Protein AF-A0A817N329-F1 (afdb_monomer_lite)

Radius of gyration: 15.82 Å; chains: 1; bounding box: 38×29×40 Å

pLDDT: mean 86.34, std 9.56, range [44.97, 95.31]

Sequence (109 aa):
MVSKCILKELKSIEDASRCYSATIVNDDIFHWEASIIGPDDSP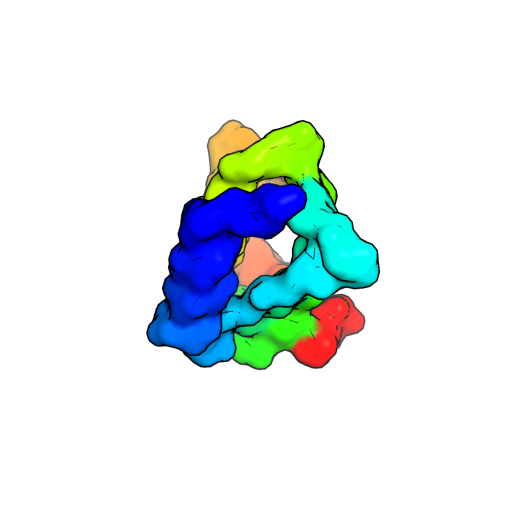YEGRVYRLDIRIPSNFPIKKILLAIISLLTDANSDDPYNARAALYYREDRQKFDEIARSWTKKYSM

Secondary structure (DSSP, 8-state):
---HHHHHHHHHHHHH-SSEEEEEETTEEEEEEEEEEPPTTSTTTT-EEEEEEE-SS---HHHHHHHHHHHHHS---SS-SSHHHHHHHHH-HHHHHHHHHHHHHHH--

Structure (mmCIF, N/CA/C/O backbone):
data_AF-A0A817N329-F1
#
_entry.id   AF-A0A817N329-F1
#
loop_
_atom_site.group_PDB
_atom_site.id
_atom_site.type_symbol
_atom_site.label_atom_id
_atom_site.label_alt_id
_atom_site.label_comp_id
_atom_site.label_asym_id
_atom_site.label_entity_id
_atom_site.label_seq_id
_atom_site.pdbx_PDB_ins_code
_atom_site.Cartn_x
_atom_site.Cartn_y
_atom_site.Cartn_z
_atom_site.occupancy
_atom_site.B_iso_or_equiv
_atom_site.auth_seq_id
_atom_site.auth_comp_id
_atom_site.auth_asym_id
_atom_site.auth_atom_id
_atom_site.pdbx_PDB_model_num
ATOM 1 N N . MET A 1 1 ? 17.869 0.669 -24.493 1.00 44.97 1 MET A N 1
ATOM 2 C CA . MET A 1 1 ? 19.022 0.468 -23.586 1.00 44.97 1 MET A CA 1
ATOM 3 C C . MET A 1 1 ? 18.526 0.767 -22.179 1.00 44.97 1 MET A C 1
ATOM 5 O O . MET A 1 1 ? 18.183 1.913 -21.922 1.00 44.97 1 MET A O 1
ATOM 9 N N . VAL A 1 2 ? 18.356 -0.249 -21.327 1.00 55.66 2 VAL A N 1
ATOM 10 C CA . VAL A 1 2 ? 17.809 -0.068 -19.970 1.00 55.66 2 VAL A CA 1
ATOM 11 C C . VAL A 1 2 ? 18.750 0.843 -19.180 1.00 55.66 2 VAL A C 1
ATOM 13 O O . VAL A 1 2 ? 19.941 0.557 -19.045 1.00 55.66 2 VAL A O 1
ATOM 16 N N . SER A 1 3 ? 18.237 1.982 -18.721 1.00 66.38 3 SER A N 1
ATOM 17 C CA . SER A 1 3 ? 19.013 2.989 -17.996 1.00 66.38 3 SER A CA 1
ATOM 18 C C . SER A 1 3 ? 19.636 2.386 -16.731 1.00 66.38 3 SER A C 1
ATOM 20 O O . SER A 1 3 ? 18.931 1.789 -15.921 1.00 66.38 3 SER A O 1
ATOM 22 N N . LYS A 1 4 ? 20.944 2.598 -16.501 1.00 66.38 4 LYS A N 1
ATOM 23 C CA . LYS A 1 4 ? 21.671 2.149 -15.286 1.00 66.38 4 LYS A CA 1
ATOM 24 C C . LYS A 1 4 ? 20.992 2.559 -13.966 1.00 66.38 4 LYS A C 1
ATOM 26 O O . LYS A 1 4 ? 21.243 1.934 -12.941 1.00 66.38 4 LYS A O 1
ATOM 31 N N . CYS A 1 5 ? 20.159 3.601 -13.977 1.00 68.88 5 CYS A N 1
ATOM 32 C CA . CYS A 1 5 ? 19.363 4.026 -12.825 1.00 68.88 5 CYS A CA 1
ATOM 33 C C . CYS A 1 5 ? 18.269 3.013 -12.450 1.00 68.88 5 CYS A C 1
ATOM 35 O O . CYS A 1 5 ? 18.106 2.730 -11.270 1.00 68.88 5 CYS A O 1
ATOM 37 N N . ILE A 1 6 ? 17.597 2.402 -13.433 1.00 70.19 6 ILE A N 1
ATOM 38 C CA . ILE A 1 6 ? 16.516 1.426 -13.205 1.00 70.19 6 ILE A CA 1
ATOM 39 C C . ILE A 1 6 ? 17.077 0.155 -12.563 1.00 70.19 6 ILE A C 1
ATOM 41 O O . ILE A 1 6 ? 16.518 -0.352 -11.600 1.00 70.19 6 ILE A O 1
ATOM 45 N N . LEU A 1 7 ? 18.242 -0.312 -13.023 1.00 70.19 7 LEU A N 1
ATOM 46 C CA . LEU A 1 7 ? 18.917 -1.476 -12.435 1.00 70.19 7 LEU A CA 1
ATOM 47 C C . LEU A 1 7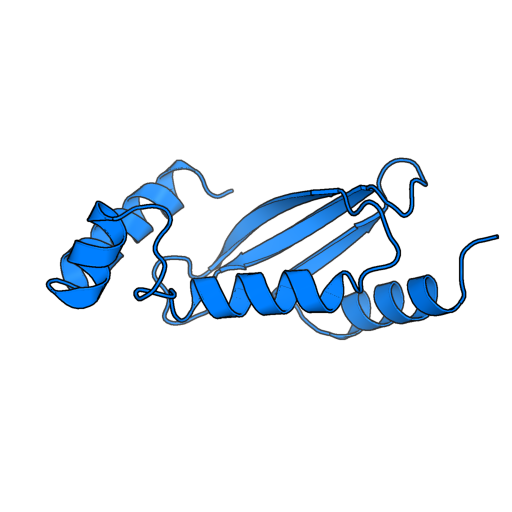 ? 19.332 -1.240 -10.974 1.00 70.19 7 LEU A C 1
ATOM 49 O O . LEU A 1 7 ? 19.281 -2.157 -10.160 1.00 70.19 7 LEU A O 1
ATOM 53 N N . LYS A 1 8 ? 19.729 -0.009 -10.628 1.00 76.19 8 LYS A N 1
ATOM 54 C CA . LYS A 1 8 ? 20.013 0.366 -9.236 1.00 76.19 8 LYS A CA 1
ATOM 55 C C . LYS A 1 8 ? 18.746 0.405 -8.386 1.00 76.19 8 LYS A C 1
ATOM 57 O O . LYS A 1 8 ? 18.809 0.037 -7.219 1.00 76.19 8 LYS A O 1
ATOM 62 N N . GLU A 1 9 ? 17.623 0.847 -8.948 1.00 75.56 9 GLU A N 1
ATOM 63 C CA . GLU A 1 9 ? 16.335 0.828 -8.251 1.00 75.56 9 GLU A CA 1
ATOM 64 C C . GLU A 1 9 ? 15.830 -0.590 -8.021 1.00 75.56 9 GLU A C 1
ATOM 66 O O . GLU A 1 9 ? 15.511 -0.906 -6.882 1.00 75.56 9 GLU A O 1
ATOM 71 N N . LEU A 1 10 ? 15.844 -1.451 -9.043 1.00 74.56 10 LEU A N 1
ATOM 72 C CA . LEU A 1 10 ? 15.471 -2.864 -8.919 1.00 74.56 10 LEU A CA 1
ATOM 73 C C . LEU A 1 10 ? 16.276 -3.549 -7.817 1.00 74.56 10 LEU A C 1
ATOM 75 O O . LEU A 1 10 ? 15.700 -4.076 -6.870 1.00 74.56 10 LEU A O 1
ATOM 79 N N . LYS A 1 11 ? 17.605 -3.416 -7.873 1.00 75.31 11 LYS A N 1
ATOM 80 C CA . LYS A 1 11 ? 18.487 -3.962 -6.842 1.00 75.31 11 LYS A CA 1
ATOM 81 C C . LYS A 1 11 ? 18.198 -3.368 -5.461 1.00 75.31 11 LYS A C 1
ATOM 83 O O . LYS A 1 11 ? 18.156 -4.082 -4.470 1.00 75.31 11 LYS A O 1
ATOM 88 N N . SER A 1 12 ? 17.956 -2.057 -5.382 1.00 74.50 12 SER A N 1
ATOM 89 C CA . SER A 1 12 ? 17.594 -1.431 -4.111 1.00 74.50 12 SER A CA 1
ATOM 90 C C . SER A 1 12 ? 16.251 -1.918 -3.573 1.00 74.50 12 SER A C 1
ATOM 92 O O . SER A 1 12 ? 16.078 -1.822 -2.367 1.00 74.50 12 SER A O 1
ATOM 94 N N . ILE A 1 13 ? 15.293 -2.318 -4.406 1.00 77.06 13 ILE A N 1
ATOM 95 C CA . ILE A 1 13 ? 13.991 -2.830 -3.960 1.00 77.06 13 ILE A CA 1
ATOM 96 C C . ILE A 1 13 ? 14.154 -4.261 -3.455 1.00 77.06 13 ILE A C 1
ATOM 98 O O . ILE A 1 13 ? 13.658 -4.562 -2.374 1.00 77.06 13 ILE A O 1
ATOM 102 N N . GLU A 1 14 ? 14.912 -5.090 -4.178 1.00 71.06 14 GLU A N 1
ATOM 103 C CA . GLU A 1 14 ? 15.287 -6.445 -3.747 1.00 71.06 14 GLU A CA 1
ATOM 104 C C . GLU A 1 14 ? 15.991 -6.437 -2.382 1.00 71.06 14 GLU A C 1
ATOM 106 O O . GLU A 1 14 ? 15.665 -7.242 -1.512 1.00 71.06 14 GLU A O 1
ATOM 111 N N . ASP A 1 15 ? 16.906 -5.487 -2.165 1.00 68.25 15 ASP A N 1
ATOM 112 C CA . ASP A 1 15 ? 17.683 -5.381 -0.926 1.00 68.25 15 ASP A CA 1
ATOM 113 C C . ASP A 1 15 ? 16.906 -4.720 0.241 1.00 68.25 15 ASP A C 1
ATOM 115 O O . ASP A 1 15 ? 17.331 -4.827 1.393 1.00 68.25 15 ASP A O 1
ATOM 119 N N . ALA A 1 16 ? 15.808 -3.985 -0.010 1.00 61.91 16 ALA A N 1
ATOM 120 C CA . ALA A 1 16 ? 15.292 -3.008 0.961 1.00 61.91 16 ALA A CA 1
ATOM 121 C C . ALA A 1 16 ? 14.203 -3.480 1.931 1.00 61.91 16 ALA A C 1
ATOM 123 O O . ALA A 1 16 ? 14.060 -2.826 2.967 1.00 61.91 16 ALA A O 1
ATOM 124 N N . SER A 1 17 ? 13.403 -4.521 1.667 1.00 62.75 17 SER A N 1
ATOM 125 C CA . SER A 1 17 ? 12.373 -4.904 2.649 1.00 62.75 17 SER A CA 1
ATOM 126 C C . SER A 1 17 ? 11.633 -6.206 2.347 1.00 62.75 17 SER A C 1
ATOM 128 O O . SER A 1 17 ? 11.354 -6.519 1.198 1.00 62.75 17 SER A O 1
ATOM 130 N N . ARG A 1 18 ? 11.180 -6.897 3.404 1.00 68.31 18 ARG A N 1
ATOM 131 C CA . ARG A 1 18 ? 10.125 -7.924 3.311 1.00 68.31 18 ARG A CA 1
ATOM 132 C C . ARG A 1 18 ? 8.743 -7.335 3.007 1.00 68.31 18 ARG A C 1
ATOM 134 O O . ARG A 1 18 ? 7.859 -8.081 2.607 1.00 68.31 18 ARG A O 1
ATOM 141 N N . CYS A 1 19 ? 8.547 -6.032 3.218 1.00 80.31 19 CYS A N 1
ATOM 142 C CA . CYS A 1 19 ? 7.221 -5.419 3.233 1.00 80.31 19 CYS A CA 1
ATOM 143 C C . CYS A 1 19 ? 6.798 -4.801 1.895 1.00 80.31 19 CYS A C 1
ATOM 145 O O . CYS A 1 19 ? 5.660 -4.364 1.782 1.00 80.31 19 CYS A O 1
ATOM 147 N N . TYR A 1 20 ? 7.664 -4.739 0.881 1.00 89.12 20 TYR A N 1
ATOM 148 C CA . TYR A 1 20 ? 7.246 -4.380 -0.475 1.00 89.12 20 TYR A CA 1
ATOM 149 C C . TYR A 1 20 ? 8.163 -4.981 -1.540 1.00 89.12 20 TYR A C 1
ATOM 151 O O . TYR A 1 20 ? 9.336 -5.239 -1.290 1.00 89.12 20 TYR A O 1
ATOM 159 N N . SER A 1 21 ? 7.635 -5.159 -2.745 1.00 89.88 21 SER A N 1
ATOM 160 C CA . SER A 1 21 ? 8.368 -5.623 -3.925 1.00 89.88 21 SER A CA 1
ATOM 161 C C . SER A 1 21 ? 7.853 -4.918 -5.174 1.00 89.88 21 SER A C 1
ATOM 163 O O . SER A 1 21 ? 6.716 -4.446 -5.191 1.00 89.88 21 SER A O 1
ATOM 165 N N . ALA A 1 22 ? 8.662 -4.850 -6.230 1.00 90.62 22 ALA A N 1
ATOM 166 C CA . ALA A 1 22 ? 8.230 -4.333 -7.524 1.00 90.62 22 ALA A CA 1
ATOM 167 C C . ALA A 1 22 ? 9.001 -4.983 -8.672 1.00 90.62 22 ALA A C 1
ATOM 169 O O . ALA A 1 22 ? 10.188 -5.274 -8.543 1.00 90.62 22 ALA A O 1
ATOM 170 N N . THR A 1 23 ? 8.317 -5.188 -9.793 1.00 89.56 23 THR A N 1
ATOM 171 C CA . THR A 1 23 ? 8.846 -5.816 -11.006 1.00 89.56 23 THR A CA 1
ATOM 172 C C . THR A 1 23 ? 8.321 -5.099 -12.246 1.00 89.56 23 THR A C 1
ATOM 174 O O . THR A 1 23 ? 7.267 -4.466 -12.203 1.00 89.56 23 THR A O 1
ATOM 177 N N . ILE A 1 24 ? 9.074 -5.179 -13.342 1.00 90.38 24 ILE A N 1
ATOM 178 C CA . ILE A 1 24 ? 8.682 -4.621 -14.640 1.00 90.38 24 ILE A CA 1
ATOM 179 C C . ILE A 1 24 ? 7.755 -5.611 -15.344 1.00 90.38 24 ILE A C 1
ATOM 181 O O . ILE A 1 24 ? 8.013 -6.815 -15.342 1.00 90.38 24 ILE A O 1
ATOM 185 N N . VAL A 1 25 ? 6.701 -5.104 -15.976 1.00 91.31 25 VAL A N 1
ATOM 186 C CA . VAL A 1 25 ? 5.726 -5.913 -16.708 1.00 91.31 25 VAL A CA 1
ATOM 187 C C . VAL A 1 25 ? 6.066 -5.897 -18.197 1.00 91.31 25 VAL A C 1
ATOM 189 O O . VAL A 1 25 ? 6.226 -4.834 -18.786 1.00 91.31 25 VAL A O 1
ATOM 192 N N . ASN A 1 26 ? 6.153 -7.074 -18.828 1.00 89.62 26 ASN A N 1
ATOM 193 C CA . ASN A 1 26 ? 6.358 -7.228 -20.280 1.00 89.62 26 ASN A CA 1
ATOM 194 C C . ASN A 1 26 ? 7.549 -6.430 -20.858 1.00 89.62 26 ASN A C 1
ATOM 196 O O . ASN A 1 26 ? 7.457 -5.909 -21.967 1.00 89.62 26 ASN A O 1
ATOM 200 N N . ASP A 1 27 ? 8.642 -6.298 -20.099 1.00 84.56 27 ASP A N 1
ATOM 201 C CA . ASP A 1 27 ? 9.821 -5.486 -20.450 1.00 84.56 27 ASP A CA 1
ATOM 202 C C . ASP A 1 27 ? 9.544 -3.978 -20.671 1.00 84.56 27 ASP A C 1
ATOM 204 O O . ASP A 1 27 ? 10.427 -3.237 -21.118 1.00 84.56 27 ASP A O 1
ATOM 208 N N . ASP A 1 28 ? 8.352 -3.487 -20.315 1.00 88.44 28 ASP A N 1
ATOM 209 C CA . ASP A 1 28 ? 7.993 -2.072 -20.371 1.00 88.44 28 ASP A CA 1
ATOM 210 C C . ASP A 1 28 ? 8.405 -1.360 -19.080 1.00 88.44 28 ASP A C 1
ATOM 212 O O . ASP A 1 28 ? 7.718 -1.409 -18.065 1.00 88.44 28 ASP A O 1
ATOM 216 N N . ILE A 1 29 ? 9.517 -0.623 -19.131 1.00 85.56 29 ILE A N 1
ATOM 217 C CA . ILE A 1 29 ? 10.050 0.143 -17.992 1.00 85.56 29 ILE A CA 1
ATOM 218 C C . ILE A 1 29 ? 9.090 1.208 -17.431 1.00 85.56 29 ILE A C 1
ATOM 220 O O . ILE A 1 29 ? 9.378 1.783 -16.379 1.00 85.56 29 ILE A O 1
ATOM 224 N N . PHE A 1 30 ? 7.985 1.496 -18.117 1.00 88.88 30 PHE A N 1
ATOM 225 C CA . PHE A 1 30 ? 6.942 2.416 -17.674 1.00 88.88 30 PHE A CA 1
ATOM 226 C C . PHE A 1 30 ? 5.762 1.705 -17.006 1.00 88.88 30 PHE A C 1
ATOM 228 O O . PHE A 1 30 ? 4.911 2.384 -16.429 1.00 88.88 30 PHE A O 1
ATOM 235 N N . HIS A 1 31 ? 5.722 0.369 -17.029 1.00 91.81 31 HIS A N 1
ATOM 236 C CA . HIS A 1 31 ? 4.681 -0.459 -16.426 1.00 91.81 31 HIS A CA 1
ATOM 237 C C . HIS A 1 31 ? 5.272 -1.398 -15.369 1.00 91.81 31 HIS A C 1
ATOM 239 O O . HIS A 1 31 ? 6.083 -2.279 -15.650 1.00 91.81 31 HIS A O 1
ATOM 245 N N . TRP A 1 32 ? 4.848 -1.196 -14.126 1.00 92.00 32 TRP A N 1
ATOM 246 C CA . TRP A 1 32 ? 5.343 -1.918 -12.964 1.00 92.00 32 TRP A CA 1
ATOM 247 C C . TRP A 1 32 ? 4.207 -2.623 -12.237 1.00 92.00 32 TRP A C 1
ATOM 249 O O . TRP A 1 32 ? 3.143 -2.042 -12.019 1.00 92.00 32 TRP A O 1
ATOM 259 N N . GLU A 1 33 ? 4.476 -3.844 -11.794 1.00 93.62 33 GLU A N 1
ATOM 260 C CA . GLU A 1 33 ? 3.657 -4.543 -10.813 1.00 93.62 33 GLU A CA 1
ATOM 261 C C . GLU A 1 33 ? 4.395 -4.537 -9.477 1.00 93.62 33 GLU A C 1
ATOM 263 O O . GLU A 1 33 ? 5.555 -4.950 -9.389 1.00 93.62 33 GLU A O 1
ATOM 268 N N . ALA A 1 34 ? 3.729 -4.053 -8.434 1.00 92.81 34 ALA A N 1
ATOM 269 C CA . ALA A 1 34 ? 4.277 -3.996 -7.090 1.00 92.81 34 ALA A CA 1
ATOM 270 C C . ALA A 1 34 ? 3.351 -4.657 -6.072 1.00 92.81 34 ALA A C 1
ATOM 272 O O . ALA A 1 34 ? 2.148 -4.790 -6.280 1.00 92.81 34 ALA A O 1
ATOM 273 N N . SER A 1 35 ? 3.921 -5.080 -4.952 1.00 91.75 35 SER A N 1
ATOM 274 C CA . SER A 1 35 ? 3.176 -5.564 -3.794 1.00 91.75 35 SER A CA 1
ATOM 275 C C . SER A 1 35 ? 3.646 -4.832 -2.551 1.00 91.75 35 SER A C 1
ATOM 277 O O . SER A 1 35 ? 4.838 -4.581 -2.402 1.00 91.75 35 SER A O 1
ATOM 279 N N . ILE A 1 36 ? 2.715 -4.491 -1.667 1.00 92.31 36 ILE A N 1
ATOM 280 C CA . ILE A 1 36 ? 2.988 -3.890 -0.361 1.00 92.31 36 ILE A CA 1
ATOM 281 C C . ILE A 1 36 ? 2.285 -4.733 0.697 1.00 92.31 36 ILE A C 1
ATOM 283 O O . ILE A 1 36 ? 1.107 -5.056 0.555 1.00 92.31 36 ILE A O 1
ATOM 287 N N . ILE A 1 37 ? 3.008 -5.080 1.753 1.00 92.44 37 ILE A N 1
ATOM 288 C CA . ILE A 1 37 ? 2.456 -5.644 2.977 1.00 92.44 37 ILE A CA 1
ATOM 289 C C . ILE A 1 37 ? 2.044 -4.474 3.865 1.00 92.44 37 ILE A C 1
ATOM 291 O O . ILE A 1 37 ? 2.836 -3.560 4.102 1.00 92.44 37 ILE A O 1
ATOM 295 N N . GLY A 1 38 ? 0.797 -4.491 4.323 1.00 92.00 38 GLY A N 1
ATOM 296 C CA . GLY A 1 38 ? 0.261 -3.471 5.206 1.00 92.00 38 GLY A CA 1
ATOM 297 C C . GLY A 1 38 ? 1.122 -3.332 6.468 1.00 92.00 38 GLY A C 1
ATOM 298 O O . GLY A 1 38 ? 1.461 -4.361 7.060 1.00 92.00 38 GLY A O 1
ATOM 299 N N . PRO A 1 39 ? 1.484 -2.098 6.866 1.00 91.94 39 PRO A N 1
ATOM 300 C CA . PRO A 1 39 ? 2.369 -1.856 8.002 1.00 91.94 39 PRO A CA 1
ATOM 301 C C . PRO A 1 39 ? 1.808 -2.380 9.322 1.00 91.94 39 PRO A C 1
ATOM 303 O O . PRO A 1 39 ? 0.588 -2.388 9.515 1.00 91.94 39 PRO A O 1
ATOM 306 N N . ASP A 1 40 ? 2.708 -2.732 10.234 1.00 89.88 40 ASP A N 1
ATOM 307 C CA . ASP A 1 40 ? 2.372 -3.034 11.626 1.00 89.88 40 ASP A CA 1
ATOM 308 C C . ASP A 1 40 ? 1.694 -1.826 12.295 1.00 89.88 40 ASP A C 1
ATOM 310 O O . ASP A 1 40 ? 1.898 -0.677 11.884 1.00 89.88 40 ASP A O 1
ATOM 314 N N . ASP A 1 41 ? 0.849 -2.089 13.293 1.00 88.56 41 ASP A N 1
ATOM 315 C CA . ASP A 1 41 ? 0.083 -1.080 14.039 1.00 88.56 41 ASP A CA 1
ATOM 316 C C . ASP A 1 41 ? -0.871 -0.240 13.163 1.00 88.56 41 ASP A C 1
ATOM 318 O O . ASP A 1 41 ? -1.338 0.834 13.550 1.00 88.56 41 ASP A O 1
ATOM 322 N N . SER A 1 42 ? -1.214 -0.743 11.975 1.00 91.44 42 SER A N 1
ATOM 323 C CA . SER A 1 42 ? -2.188 -0.136 11.068 1.00 91.44 42 SER A CA 1
ATOM 324 C C . SER A 1 42 ? -3.410 -1.047 10.887 1.00 91.44 42 SER A C 1
ATOM 326 O O . SER A 1 42 ? -3.324 -2.267 11.045 1.00 91.44 42 SER A O 1
ATOM 328 N N . PRO A 1 43 ? -4.578 -0.522 10.473 1.00 93.50 43 PRO A N 1
ATOM 329 C CA . PRO A 1 43 ? -5.729 -1.368 10.136 1.00 93.50 43 PRO A CA 1
ATOM 330 C C . PRO A 1 43 ? -5.498 -2.259 8.896 1.00 93.50 43 PRO A C 1
ATOM 332 O O . PRO A 1 43 ? -6.377 -3.040 8.517 1.00 93.50 43 PRO A O 1
ATOM 335 N N . TYR A 1 44 ? -4.334 -2.137 8.257 1.00 94.50 44 TYR A N 1
ATOM 336 C CA . TYR A 1 44 ? -3.926 -2.865 7.062 1.00 94.50 44 TYR A CA 1
ATOM 337 C C . TYR A 1 44 ? -2.926 -3.991 7.357 1.00 94.50 44 TYR A C 1
ATOM 339 O O . TYR A 1 44 ? -2.595 -4.731 6.432 1.00 94.50 44 TYR A O 1
ATOM 347 N N . GLU A 1 45 ? -2.462 -4.114 8.604 1.00 92.94 45 GLU A N 1
ATOM 348 C CA . GLU A 1 45 ? -1.357 -4.974 9.039 1.00 92.94 45 GLU A CA 1
ATOM 349 C C . GLU A 1 45 ? -1.382 -6.390 8.448 1.00 92.94 45 GLU A C 1
ATOM 351 O O . GLU A 1 45 ? -2.405 -7.086 8.446 1.00 92.94 45 GLU A O 1
ATOM 356 N N . GLY A 1 46 ? -0.221 -6.810 7.936 1.00 90.31 46 GLY A N 1
ATOM 357 C CA . GLY A 1 46 ? 0.036 -8.174 7.472 1.00 90.31 46 GLY A CA 1
ATOM 358 C C . GLY A 1 46 ? -0.662 -8.562 6.167 1.00 90.31 46 GLY A C 1
ATOM 359 O O . GLY A 1 46 ? -0.530 -9.700 5.718 1.00 90.31 46 GLY A O 1
ATOM 360 N N . ARG A 1 47 ? -1.409 -7.649 5.538 1.00 93.44 47 ARG A N 1
ATOM 361 C CA . ARG A 1 47 ? -2.151 -7.914 4.297 1.00 93.44 47 ARG A CA 1
ATOM 362 C C . ARG A 1 47 ? -1.412 -7.461 3.062 1.00 93.44 47 ARG A C 1
ATOM 364 O O . ARG A 1 47 ? -0.722 -6.452 3.101 1.00 93.44 47 ARG A O 1
ATOM 371 N N . VAL A 1 48 ? -1.599 -8.176 1.957 1.00 91.69 48 VAL A N 1
ATOM 372 C CA . VAL A 1 48 ? -0.895 -7.883 0.707 1.00 91.69 48 VAL A CA 1
ATOM 373 C C . VAL A 1 48 ? -1.790 -7.084 -0.236 1.00 91.69 48 VAL A C 1
ATOM 375 O O . VAL A 1 48 ? -2.889 -7.512 -0.593 1.00 91.69 48 VAL A O 1
ATOM 378 N N . TYR A 1 49 ? -1.282 -5.937 -0.679 1.00 92.50 49 TYR A N 1
ATOM 379 C CA . TYR A 1 49 ? -1.901 -5.058 -1.667 1.00 92.50 49 TYR A CA 1
ATOM 380 C C . TYR A 1 49 ? -1.070 -5.080 -2.942 1.00 92.50 49 TYR A C 1
ATOM 382 O O . TYR A 1 49 ? 0.099 -4.694 -2.925 1.00 92.50 49 TYR A O 1
ATOM 390 N N . ARG A 1 50 ? -1.674 -5.526 -4.046 1.00 92.81 50 ARG A N 1
ATOM 391 C CA . ARG A 1 50 ? -1.046 -5.490 -5.371 1.00 92.81 50 ARG A CA 1
ATOM 392 C C . ARG A 1 50 ? -1.354 -4.171 -6.064 1.00 92.81 50 ARG A C 1
ATOM 394 O O . ARG A 1 50 ? -2.488 -3.698 -6.019 1.00 92.81 50 ARG A O 1
ATOM 401 N N . LEU A 1 51 ? -0.345 -3.597 -6.702 1.00 93.00 51 LEU A N 1
ATOM 402 C CA . LEU A 1 51 ? -0.402 -2.310 -7.375 1.00 93.00 51 LEU A CA 1
ATOM 403 C C . LEU A 1 51 ? 0.015 -2.477 -8.834 1.00 93.00 51 LEU A C 1
ATOM 405 O O . LEU A 1 51 ? 1.088 -3.007 -9.113 1.00 93.00 51 LEU A O 1
ATOM 409 N N . ASP A 1 52 ? -0.814 -1.960 -9.736 1.00 93.94 52 ASP A N 1
ATOM 410 C CA . ASP A 1 52 ? -0.480 -1.737 -11.141 1.00 93.94 52 ASP A CA 1
ATOM 411 C C . ASP A 1 52 ? -0.081 -0.267 -11.299 1.00 93.94 52 ASP A C 1
ATOM 413 O O . ASP A 1 52 ? -0.878 0.635 -11.024 1.00 93.94 52 ASP A O 1
ATOM 417 N N . ILE A 1 53 ? 1.178 -0.011 -11.649 1.00 92.62 53 ILE A N 1
ATOM 418 C CA . ILE A 1 53 ? 1.751 1.335 -11.660 1.00 92.62 53 ILE A CA 1
ATOM 419 C C . ILE A 1 53 ? 2.236 1.651 -13.070 1.00 92.62 53 ILE A C 1
ATOM 421 O O . ILE A 1 53 ? 3.137 0.998 -13.596 1.00 92.62 53 ILE A O 1
ATOM 425 N N . ARG A 1 54 ? 1.667 2.702 -13.665 1.00 92.31 54 ARG A N 1
ATOM 426 C CA . ARG A 1 54 ? 2.109 3.251 -14.950 1.00 92.31 54 ARG A CA 1
ATOM 427 C C . ARG A 1 54 ? 2.664 4.649 -14.770 1.00 92.31 54 ARG A C 1
ATOM 429 O O . ARG A 1 54 ? 1.963 5.540 -14.294 1.00 92.31 54 ARG A O 1
ATOM 436 N N . ILE A 1 55 ? 3.917 4.843 -15.161 1.00 86.38 55 ILE A N 1
ATOM 437 C CA . ILE A 1 55 ? 4.627 6.109 -14.987 1.00 86.38 55 ILE A CA 1
ATOM 438 C C . ILE A 1 55 ? 5.059 6.603 -16.369 1.00 86.38 55 ILE A C 1
ATOM 440 O O . ILE A 1 55 ? 5.865 5.946 -17.014 1.00 86.38 55 ILE A O 1
ATOM 444 N N . PRO A 1 56 ? 4.587 7.770 -16.838 1.00 82.62 56 PRO A N 1
ATOM 445 C CA . PRO A 1 56 ? 4.908 8.270 -18.179 1.00 82.62 56 PRO A CA 1
ATOM 446 C C . PRO A 1 56 ? 6.361 8.767 -18.330 1.00 82.62 56 PRO A C 1
ATOM 448 O O . PRO A 1 56 ? 6.747 9.238 -19.397 1.00 82.62 56 PRO A O 1
ATOM 451 N N . SER A 1 57 ? 7.165 8.728 -17.265 1.00 79.06 57 SER A N 1
ATOM 452 C CA . SER A 1 57 ? 8.559 9.178 -17.237 1.00 79.06 57 SER A CA 1
ATOM 453 C C . SER A 1 57 ? 9.390 8.323 -16.274 1.00 79.06 57 SER A C 1
ATOM 455 O O . SER A 1 57 ? 8.854 7.485 -15.555 1.00 79.06 57 SER A O 1
ATOM 457 N N . ASN A 1 58 ? 10.707 8.544 -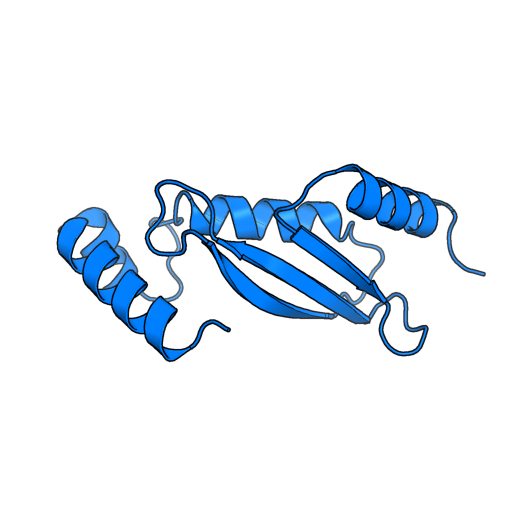16.219 1.00 74.50 58 ASN A N 1
ATOM 458 C CA . ASN A 1 58 ? 11.629 7.812 -15.336 1.00 74.50 58 ASN A CA 1
ATOM 459 C C . ASN A 1 58 ? 11.535 8.264 -13.860 1.00 74.50 58 ASN A C 1
ATOM 461 O O . ASN A 1 58 ? 12.555 8.579 -13.241 1.00 74.50 58 ASN A O 1
ATOM 465 N N . PHE A 1 59 ? 10.328 8.365 -13.298 1.00 83.38 59 PHE A N 1
ATOM 466 C CA . PHE A 1 59 ? 10.157 8.675 -11.880 1.00 83.38 59 PHE A CA 1
ATOM 467 C C . PHE A 1 59 ? 10.574 7.468 -11.023 1.00 83.38 59 PHE A C 1
ATOM 469 O O . PHE A 1 59 ? 10.214 6.341 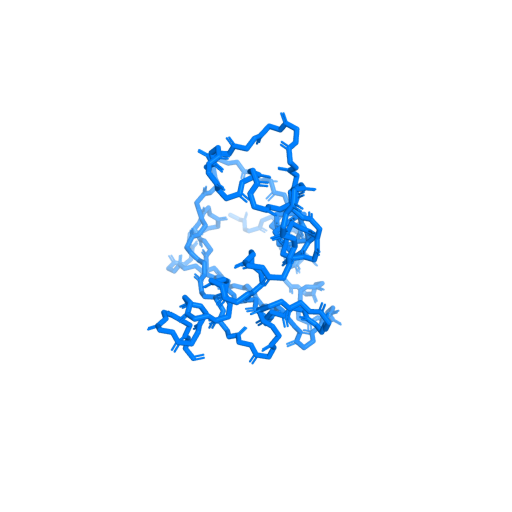-11.359 1.00 83.38 59 PHE A O 1
ATOM 476 N N . PRO A 1 60 ? 11.296 7.682 -9.910 1.00 86.44 60 PRO A N 1
ATOM 477 C CA . PRO A 1 60 ? 11.795 6.590 -9.082 1.00 86.44 60 PRO A CA 1
ATOM 478 C C . PRO A 1 60 ? 10.655 5.797 -8.435 1.00 86.44 60 PRO A C 1
ATOM 480 O O . PRO A 1 60 ? 9.953 6.317 -7.557 1.00 86.44 60 PRO A O 1
ATOM 483 N N . ILE A 1 61 ? 10.506 4.519 -8.799 1.00 87.69 61 ILE A N 1
ATOM 484 C CA . ILE A 1 61 ? 9.401 3.664 -8.325 1.00 87.69 61 ILE A CA 1
ATOM 485 C C . ILE A 1 61 ? 9.443 3.516 -6.802 1.00 87.69 61 ILE A C 1
ATOM 487 O O . ILE A 1 61 ? 8.418 3.583 -6.126 1.00 87.69 61 ILE A O 1
ATOM 491 N N . LYS A 1 62 ? 10.651 3.446 -6.231 1.00 86.50 62 LYS A N 1
ATOM 492 C CA . LYS A 1 62 ? 10.865 3.372 -4.782 1.00 86.50 62 LYS A CA 1
ATOM 493 C C . LYS A 1 62 ? 10.216 4.542 -4.039 1.00 86.50 62 LYS A C 1
ATOM 495 O O . LYS A 1 62 ? 9.674 4.340 -2.958 1.00 86.50 62 LYS A O 1
ATOM 500 N N . LYS A 1 63 ? 10.238 5.758 -4.600 1.00 88.56 63 LYS A N 1
ATOM 501 C CA . LYS A 1 63 ? 9.597 6.915 -3.954 1.00 88.56 63 LYS A CA 1
ATOM 502 C C . LYS A 1 63 ? 8.079 6.772 -3.917 1.00 88.56 63 LYS A C 1
ATOM 504 O O . LYS A 1 63 ? 7.480 7.147 -2.917 1.00 88.56 63 LYS A O 1
ATOM 509 N N . ILE A 1 64 ? 7.478 6.216 -4.971 1.00 90.56 64 ILE A N 1
ATOM 510 C CA . ILE A 1 64 ? 6.033 5.958 -5.023 1.00 90.56 64 ILE A CA 1
ATOM 511 C C . ILE A 1 64 ? 5.650 4.941 -3.948 1.00 90.56 64 ILE A C 1
ATOM 513 O O . ILE A 1 64 ? 4.754 5.205 -3.153 1.00 90.56 64 ILE A O 1
ATOM 517 N N . LEU A 1 65 ? 6.365 3.815 -3.874 1.00 90.62 65 LEU A N 1
ATOM 518 C CA . LEU A 1 65 ? 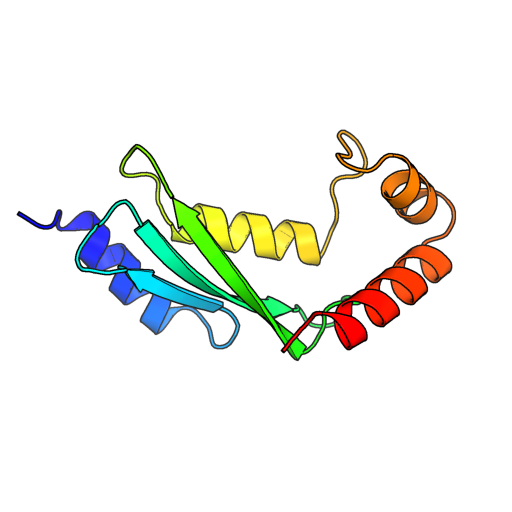6.078 2.765 -2.892 1.00 90.62 65 LEU A CA 1
ATOM 519 C C . LEU A 1 65 ? 6.210 3.279 -1.455 1.00 90.62 65 LEU A C 1
ATOM 521 O O . LEU A 1 65 ? 5.321 3.050 -0.641 1.00 90.62 65 LEU A O 1
ATOM 525 N N . LEU A 1 66 ? 7.272 4.034 -1.154 1.00 89.19 66 LEU A N 1
ATOM 526 C CA . LEU A 1 66 ? 7.459 4.640 0.167 1.00 89.19 66 LEU A CA 1
ATOM 527 C C . LEU A 1 66 ? 6.359 5.654 0.507 1.00 89.19 66 LEU A C 1
ATOM 529 O O . LEU A 1 66 ? 5.905 5.690 1.648 1.00 89.19 66 LEU A O 1
ATOM 533 N N . ALA A 1 67 ? 5.907 6.450 -0.466 1.00 91.19 67 ALA A N 1
ATOM 534 C CA . ALA A 1 67 ? 4.802 7.381 -0.257 1.00 91.19 67 ALA A CA 1
ATOM 535 C C . ALA A 1 67 ? 3.491 6.645 0.062 1.00 91.19 67 ALA A C 1
ATOM 537 O O . ALA A 1 67 ? 2.785 7.036 0.986 1.00 91.19 67 ALA A O 1
ATOM 538 N N . ILE A 1 68 ? 3.191 5.550 -0.645 1.00 91.62 68 ILE A N 1
ATOM 539 C CA . ILE A 1 68 ? 1.996 4.734 -0.378 1.00 91.62 68 ILE A CA 1
ATOM 540 C C . ILE A 1 68 ? 2.071 4.106 1.017 1.00 91.62 68 ILE A C 1
ATOM 542 O O . ILE A 1 68 ? 1.107 4.201 1.768 1.00 91.62 68 ILE A O 1
ATOM 546 N N . ILE A 1 69 ? 3.212 3.518 1.393 1.00 90.06 69 ILE A N 1
ATOM 547 C CA . ILE A 1 69 ? 3.418 2.953 2.738 1.00 90.06 69 ILE A CA 1
ATOM 548 C C . ILE A 1 69 ? 3.190 4.022 3.811 1.00 90.06 69 ILE A C 1
ATOM 550 O O . ILE A 1 69 ? 2.461 3.774 4.767 1.00 90.06 69 ILE A O 1
ATOM 554 N N . SER A 1 70 ? 3.742 5.225 3.625 1.00 90.38 70 SER A N 1
ATOM 555 C CA . SER A 1 70 ? 3.543 6.339 4.557 1.00 90.38 70 SER A CA 1
ATOM 556 C C . SER A 1 70 ? 2.066 6.696 4.726 1.00 90.38 70 SER A C 1
ATOM 558 O O . SER A 1 70 ? 1.634 6.931 5.849 1.00 90.38 70 SER A O 1
ATOM 560 N N . LEU A 1 71 ? 1.291 6.705 3.637 1.00 90.94 71 LEU A N 1
ATOM 561 C CA . LEU A 1 71 ? -0.145 7.004 3.667 1.00 90.94 71 LEU A CA 1
ATOM 562 C C . LEU A 1 71 ? -0.984 5.887 4.304 1.00 90.94 71 LEU A C 1
ATOM 564 O O . LEU A 1 71 ? -2.068 6.159 4.819 1.00 90.94 71 LEU A O 1
ATOM 568 N N . LEU A 1 72 ? -0.512 4.637 4.262 1.00 89.31 72 LEU A N 1
ATOM 569 C CA . LEU A 1 72 ? -1.152 3.522 4.966 1.00 89.31 72 LEU A CA 1
ATOM 570 C C . LEU A 1 72 ? -0.948 3.618 6.483 1.00 89.31 72 LEU A C 1
ATOM 572 O O . LEU A 1 72 ? -1.838 3.223 7.234 1.00 89.31 72 LEU A O 1
ATOM 576 N N . THR A 1 73 ? 0.196 4.140 6.930 1.00 86.69 73 THR A N 1
ATOM 577 C CA . THR A 1 73 ? 0.476 4.363 8.355 1.00 86.69 73 THR A CA 1
ATOM 578 C C . THR A 1 73 ? -0.225 5.616 8.882 1.00 86.69 73 THR A C 1
ATOM 580 O O . THR A 1 73 ? -0.891 5.553 9.914 1.00 86.69 73 THR A O 1
ATOM 583 N N . ASP A 1 74 ? -0.116 6.738 8.169 1.00 87.25 74 ASP A N 1
ATOM 584 C CA . ASP A 1 74 ? -0.733 8.010 8.547 1.00 87.25 74 ASP A CA 1
ATOM 585 C C . ASP A 1 74 ? -1.404 8.664 7.333 1.00 87.25 74 ASP A C 1
ATOM 587 O O . ASP A 1 74 ? -0.752 9.151 6.405 1.00 87.25 74 ASP A O 1
ATOM 591 N N . ALA A 1 75 ? -2.737 8.632 7.316 1.00 86.75 75 ALA A N 1
ATOM 592 C CA . ALA A 1 75 ? -3.508 9.146 6.197 1.00 86.75 75 ALA A CA 1
ATOM 593 C C . ALA A 1 75 ? -3.536 10.679 6.214 1.00 86.75 75 ALA A C 1
ATOM 595 O O . ALA A 1 75 ? -3.852 11.301 7.230 1.00 86.75 75 ALA A O 1
ATOM 596 N N . ASN A 1 76 ? -3.300 11.297 5.054 1.00 84.94 76 ASN A N 1
ATOM 597 C CA . ASN A 1 76 ? -3.449 12.741 4.913 1.00 84.94 76 ASN A CA 1
ATOM 598 C C . ASN A 1 76 ? -4.933 13.136 5.002 1.00 84.94 76 ASN A C 1
ATOM 600 O O . ASN A 1 76 ? -5.707 12.902 4.071 1.00 84.94 76 ASN A O 1
ATOM 604 N N . SER A 1 77 ? -5.323 13.744 6.123 1.00 83.06 77 SER A N 1
ATOM 605 C CA . SER A 1 77 ? -6.699 14.195 6.331 1.00 83.06 77 SER A CA 1
ATOM 606 C C . SER A 1 77 ? -6.997 15.561 5.703 1.00 83.06 77 SER A C 1
ATOM 608 O O . SER A 1 77 ? -8.170 15.867 5.497 1.00 83.06 77 SER A O 1
ATOM 610 N N . ASP A 1 78 ? -5.972 16.362 5.387 1.00 85.75 78 ASP A N 1
ATOM 611 C CA . ASP A 1 78 ? -6.102 17.761 4.946 1.00 85.75 78 ASP A CA 1
ATOM 612 C C . ASP A 1 78 ? -6.554 17.904 3.497 1.00 85.75 78 ASP A C 1
ATOM 614 O O . ASP A 1 78 ? -7.306 18.826 3.185 1.00 85.75 78 ASP A O 1
ATOM 618 N N . ASP A 1 79 ? -6.171 16.951 2.647 1.00 88.06 79 ASP A N 1
ATOM 619 C CA . ASP A 1 79 ? -6.629 16.848 1.260 1.00 88.06 79 ASP A CA 1
ATOM 620 C C . ASP A 1 79 ? -7.174 15.437 0.974 1.00 88.06 79 ASP A C 1
ATOM 622 O O . ASP A 1 79 ? -6.500 14.598 0.366 1.00 88.06 79 ASP A O 1
ATOM 626 N N . PRO A 1 80 ? -8.371 15.104 1.491 1.00 89.19 80 PRO A N 1
ATOM 627 C CA . PRO A 1 80 ? -8.880 13.752 1.408 1.00 89.19 80 PRO A CA 1
ATOM 628 C C . PRO A 1 80 ? -9.603 13.513 0.087 1.00 89.19 80 PRO A C 1
ATOM 630 O O . PRO A 1 80 ? -10.582 14.181 -0.243 1.00 89.19 80 PRO A O 1
ATOM 633 N N . TYR A 1 81 ? -9.237 12.433 -0.600 1.00 89.31 81 TYR A N 1
ATOM 634 C CA . TYR A 1 81 ? -10.033 11.941 -1.727 1.00 89.31 81 TYR A CA 1
ATOM 635 C C . TYR A 1 81 ? -11.448 11.511 -1.292 1.00 89.31 81 TYR A C 1
ATOM 637 O O . TYR A 1 81 ? -12.427 11.703 -2.010 1.00 89.31 81 TYR A O 1
ATOM 645 N N . ASN A 1 82 ? -11.573 10.936 -0.088 1.00 91.50 82 ASN A N 1
ATOM 646 C CA . ASN A 1 82 ? -12.849 10.528 0.496 1.00 91.50 82 ASN A CA 1
ATOM 647 C C . ASN A 1 82 ? -13.133 11.329 1.771 1.00 91.50 82 ASN A C 1
ATOM 649 O O . ASN A 1 82 ? -12.668 10.976 2.856 1.00 91.50 82 ASN A O 1
ATOM 653 N N . ALA A 1 83 ? -13.954 12.373 1.640 1.00 90.94 83 ALA A N 1
ATOM 654 C CA . ALA A 1 83 ? -14.314 13.260 2.745 1.00 90.94 83 ALA A CA 1
ATOM 655 C C . ALA A 1 83 ? -14.912 12.516 3.954 1.00 90.94 83 ALA A C 1
ATOM 657 O O . ALA A 1 83 ? -14.625 12.864 5.096 1.00 90.94 83 ALA A O 1
ATOM 658 N N . ARG A 1 84 ? -15.702 11.455 3.729 1.00 90.44 84 ARG A N 1
ATOM 659 C CA . ARG A 1 84 ? -16.316 10.683 4.822 1.00 90.44 84 ARG A CA 1
ATOM 660 C C . ARG A 1 84 ? -15.289 9.849 5.583 1.00 90.44 84 ARG A C 1
ATOM 662 O O . ARG A 1 84 ? -15.369 9.757 6.802 1.00 90.44 84 ARG A O 1
ATOM 669 N N . ALA A 1 85 ? -14.334 9.252 4.874 1.00 91.31 85 ALA A N 1
ATOM 670 C CA . ALA A 1 85 ? -13.230 8.545 5.512 1.00 91.31 85 ALA A CA 1
ATOM 671 C C . ALA A 1 85 ? -12.355 9.512 6.325 1.00 91.31 85 ALA A C 1
ATOM 673 O O . ALA A 1 85 ? -11.999 9.187 7.450 1.00 91.31 85 ALA A O 1
ATOM 674 N N . ALA A 1 86 ? -12.091 10.716 5.802 1.00 92.12 86 ALA A N 1
ATOM 675 C CA . ALA A 1 86 ? -11.359 11.763 6.520 1.00 92.12 86 ALA A CA 1
ATOM 676 C C . ALA A 1 86 ? -12.088 12.239 7.783 1.00 92.12 86 ALA A C 1
ATOM 678 O O . ALA A 1 86 ? -11.453 12.458 8.811 1.00 92.12 86 ALA A O 1
ATOM 679 N N . LEU A 1 87 ? -13.418 12.368 7.720 1.00 92.38 87 LEU A N 1
ATOM 680 C CA . LEU A 1 87 ? -14.235 12.716 8.881 1.00 92.38 87 LEU A CA 1
ATOM 681 C C . LEU A 1 87 ? -14.076 11.670 9.988 1.00 92.38 87 LEU A C 1
ATOM 683 O O . LEU A 1 87 ? -13.761 12.028 11.116 1.00 92.38 87 LEU A O 1
ATOM 687 N N . TYR A 1 88 ? -14.211 10.380 9.658 1.00 94.00 88 TYR A N 1
ATOM 688 C CA . TYR A 1 88 ? -13.960 9.314 10.631 1.00 94.00 88 TYR A CA 1
ATOM 689 C C . TYR A 1 88 ? -12.514 9.337 11.123 1.00 94.00 88 TYR A C 1
ATOM 691 O O . TYR A 1 88 ? -12.286 9.249 12.317 1.00 94.00 88 TYR A O 1
ATOM 699 N N . TYR A 1 89 ? -11.534 9.546 10.246 1.00 91.75 89 TYR A N 1
ATOM 700 C CA . TYR A 1 89 ? -10.128 9.618 10.646 1.00 91.75 89 TYR A CA 1
ATOM 701 C C . TYR A 1 89 ? -9.854 10.700 11.705 1.00 91.75 89 TYR A C 1
ATOM 703 O O . TYR A 1 89 ? -9.071 10.465 12.623 1.00 91.75 89 TYR A O 1
ATOM 711 N N . ARG A 1 90 ? -10.504 11.867 11.585 1.00 90.88 90 ARG A N 1
ATOM 712 C CA . ARG A 1 90 ? -10.331 13.018 12.488 1.00 90.88 90 ARG A CA 1
ATOM 713 C C . ARG A 1 90 ? -11.171 12.931 13.758 1.00 90.88 90 ARG A C 1
ATOM 715 O O . ARG A 1 90 ? -10.679 13.265 14.829 1.00 90.88 90 ARG A O 1
ATOM 722 N N . GLU A 1 91 ? -12.437 12.544 13.630 1.00 94.06 91 GLU A N 1
ATOM 723 C CA . GLU A 1 91 ? -13.411 12.620 14.726 1.00 94.06 91 GLU A CA 1
ATOM 724 C C . GLU A 1 91 ? -13.586 11.290 15.469 1.00 94.06 91 GLU A C 1
ATOM 726 O O . GLU A 1 91 ? -13.865 11.291 16.665 1.00 94.06 91 GLU A O 1
ATOM 731 N N . ASP A 1 92 ? -13.421 10.155 14.786 1.00 94.56 92 ASP A N 1
ATOM 732 C CA . ASP A 1 92 ? -13.690 8.818 15.324 1.00 94.56 92 ASP A CA 1
ATOM 733 C C . ASP A 1 92 ? -12.721 7.778 14.741 1.00 94.56 92 ASP A C 1
ATOM 735 O O . ASP A 1 92 ? -13.038 6.993 13.831 1.00 94.56 92 ASP A O 1
ATOM 739 N N . ARG A 1 93 ? -11.494 7.788 15.278 1.00 92.31 93 ARG A N 1
ATOM 740 C CA . ARG A 1 93 ? -10.424 6.909 14.798 1.00 92.31 93 ARG A CA 1
ATOM 741 C C . ARG A 1 93 ? -10.771 5.428 14.952 1.00 92.31 93 ARG A C 1
ATOM 743 O O . ARG A 1 93 ? -10.407 4.630 14.091 1.00 92.31 93 ARG A O 1
ATOM 750 N N . GLN A 1 94 ? -11.513 5.063 15.996 1.00 94.50 94 GLN A N 1
ATOM 751 C CA . GLN A 1 94 ? -11.931 3.681 16.214 1.00 94.50 94 GLN A CA 1
ATOM 752 C C . GLN A 1 94 ? -12.824 3.193 15.069 1.00 94.50 94 GLN A C 1
ATOM 754 O O . GLN A 1 94 ? -12.564 2.141 14.481 1.00 94.50 94 GLN A O 1
ATOM 759 N N . LYS A 1 95 ? -13.837 3.978 14.697 1.00 94.75 95 LYS A N 1
ATOM 760 C CA . LYS A 1 95 ? -14.726 3.644 13.583 1.00 94.75 95 LYS A CA 1
ATOM 761 C C . LYS A 1 95 ? -13.995 3.604 12.247 1.00 94.75 95 LYS A C 1
ATOM 763 O O . LYS A 1 95 ? -14.292 2.739 11.421 1.00 94.75 95 LYS A O 1
ATOM 768 N N . PHE A 1 96 ? -13.046 4.516 12.021 1.00 94.69 96 PHE A N 1
ATOM 769 C CA . PHE A 1 96 ? -12.186 4.460 10.838 1.00 94.69 96 PHE A CA 1
ATOM 770 C C . PHE A 1 96 ? -11.437 3.125 10.770 1.00 94.69 96 PHE A C 1
ATOM 772 O O . PHE A 1 96 ? -11.530 2.430 9.758 1.00 94.69 96 PHE A O 1
ATOM 779 N N . ASP A 1 97 ? -10.763 2.735 11.854 1.00 94.00 97 ASP A N 1
ATOM 780 C CA . ASP A 1 97 ? -9.978 1.503 11.915 1.00 94.00 97 ASP A CA 1
ATOM 781 C C . ASP A 1 97 ? -10.853 0.252 11.746 1.00 94.00 97 ASP A C 1
ATOM 783 O O . ASP A 1 97 ? -10.465 -0.688 11.055 1.00 94.00 97 ASP A O 1
ATOM 787 N N . GLU A 1 98 ? -12.050 0.221 12.336 1.00 95.31 98 GLU A N 1
ATOM 788 C CA . GLU A 1 98 ? -13.008 -0.879 12.171 1.00 95.31 98 GLU A CA 1
ATOM 789 C C . GLU A 1 98 ? -13.447 -1.040 10.710 1.00 95.31 98 GLU A C 1
ATOM 791 O O . GLU A 1 98 ? -13.408 -2.147 10.156 1.00 95.31 98 GLU A O 1
ATOM 796 N N . ILE A 1 99 ? -13.816 0.065 10.053 1.00 93.94 99 ILE A N 1
ATOM 797 C CA . ILE A 1 99 ? -14.193 0.060 8.636 1.00 93.94 99 ILE A CA 1
ATOM 798 C C . ILE A 1 99 ? -12.996 -0.363 7.784 1.00 93.94 99 ILE A C 1
ATOM 800 O O . ILE A 1 99 ? -13.145 -1.261 6.951 1.00 93.94 99 ILE A O 1
ATOM 804 N N . ALA A 1 100 ? -11.819 0.219 8.012 1.00 94.44 100 ALA A N 1
ATOM 805 C CA . ALA A 1 100 ? -10.604 -0.109 7.280 1.00 94.44 100 ALA A CA 1
ATOM 806 C C . ALA A 1 100 ? -10.266 -1.601 7.414 1.00 94.44 100 ALA A C 1
ATOM 808 O O . ALA A 1 100 ? -10.173 -2.280 6.395 1.00 94.44 100 ALA A O 1
ATOM 809 N N . ARG A 1 101 ? -10.237 -2.168 8.629 1.00 94.31 101 ARG A N 1
ATOM 810 C CA . ARG A 1 101 ? -10.014 -3.612 8.849 1.00 94.31 101 ARG A CA 1
ATOM 811 C C . ARG A 1 101 ? -11.053 -4.4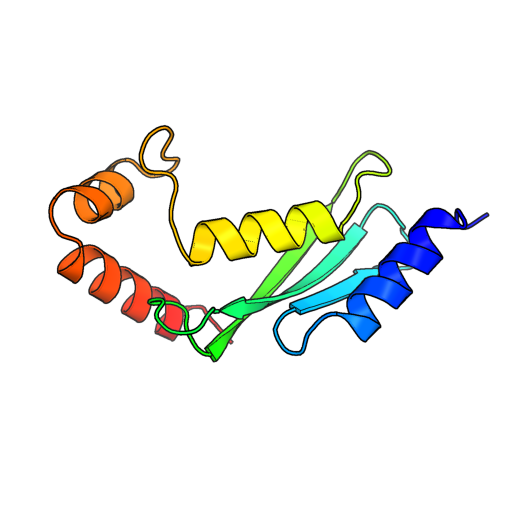84 8.146 1.00 94.31 101 ARG A C 1
ATOM 813 O O . ARG A 1 101 ? -10.708 -5.534 7.600 1.00 94.31 101 ARG A O 1
ATOM 820 N N . SER A 1 102 ? -12.323 -4.072 8.138 1.00 94.81 102 SER A N 1
ATOM 821 C CA . SER A 1 102 ? -13.383 -4.827 7.456 1.00 94.81 102 SER A CA 1
ATOM 822 C C . SER A 1 102 ? -13.182 -4.866 5.935 1.00 94.81 102 SER A C 1
ATOM 824 O O . SER A 1 102 ? -13.351 -5.918 5.316 1.00 94.81 102 SER A O 1
ATOM 826 N N . TRP A 1 103 ? -12.758 -3.749 5.338 1.00 93.25 103 TRP A N 1
ATOM 827 C CA . TRP A 1 103 ? -12.448 -3.649 3.912 1.00 93.25 103 TRP A CA 1
ATOM 828 C C . TRP A 1 103 ? -11.180 -4.411 3.567 1.00 93.25 103 TRP A C 1
ATOM 830 O O . TRP A 1 103 ? -11.180 -5.205 2.629 1.00 93.25 103 TRP A O 1
ATOM 840 N N . THR A 1 104 ? -10.141 -4.236 4.375 1.00 93.12 104 THR A N 1
ATOM 841 C CA . THR A 1 104 ? -8.898 -4.992 4.318 1.00 93.12 104 THR A CA 1
ATOM 842 C C . THR A 1 104 ? -9.195 -6.489 4.270 1.00 93.12 104 THR A C 1
ATOM 844 O O . THR A 1 104 ? -8.834 -7.155 3.307 1.00 93.12 104 THR A O 1
ATOM 847 N N . LYS A 1 105 ? -9.963 -7.029 5.224 1.00 90.81 105 LYS A N 1
ATOM 848 C CA . LYS A 1 105 ? -10.331 -8.456 5.246 1.00 90.81 105 LYS A CA 1
ATOM 849 C C . LYS A 1 105 ? -11.114 -8.906 4.006 1.00 90.81 105 LYS A C 1
ATOM 851 O O . LYS A 1 105 ? -11.053 -10.077 3.648 1.00 90.81 105 LYS A O 1
ATOM 856 N N . LYS A 1 106 ? -11.881 -8.006 3.389 1.00 90.88 106 LYS A N 1
ATOM 857 C CA . LYS A 1 106 ? -12.741 -8.319 2.243 1.00 90.88 106 LYS A CA 1
ATOM 858 C C . LYS A 1 106 ? -12.003 -8.294 0.903 1.00 90.88 106 LYS A C 1
ATOM 860 O O . LYS A 1 106 ? -12.369 -9.061 0.020 1.00 90.88 106 LYS A O 1
ATOM 865 N N . TYR A 1 107 ? -11.034 -7.396 0.740 1.00 85.88 107 TYR A N 1
ATOM 866 C CA . TYR A 1 107 ? -10.438 -7.091 -0.565 1.00 85.88 107 TYR A CA 1
ATOM 867 C C . TYR A 1 107 ? -8.928 -7.323 -0.643 1.00 85.88 107 TYR A C 1
ATOM 869 O O . TYR A 1 107 ? -8.393 -7.353 -1.749 1.00 85.88 107 TYR A O 1
ATOM 877 N N . SER A 1 108 ? -8.236 -7.470 0.490 1.00 81.19 108 SER A N 1
ATOM 878 C CA . SER A 1 108 ? -6.829 -7.877 0.470 1.00 81.19 108 SER A CA 1
ATOM 879 C C . SER A 1 108 ? -6.686 -9.368 0.174 1.00 81.19 108 SER A C 1
ATOM 881 O O . SER A 1 108 ? -7.611 -10.150 0.412 1.00 81.19 108 SER A O 1
ATOM 883 N N . MET A 1 109 ? -5.527 -9.735 -0.373 1.00 68.69 109 MET A N 1
ATOM 884 C CA . MET A 1 109 ? -5.145 -11.128 -0.612 1.00 68.69 109 MET A CA 1
ATOM 885 C C . MET A 1 109 ? -4.602 -11.798 0.649 1.00 68.69 109 MET A C 1
ATOM 887 O O . MET A 1 109 ? -3.980 -11.099 1.486 1.00 68.69 109 MET A O 1
#

Foldseek 3Di:
DPDPVVVVLQVCQVVPDPFKHKDADPPPPQWMKMWGAQDPPFLRHRFIDIDTGGHPDPDRVVVVRVVVNVCRVPPDLPDDPDVVLSCCVPPPVPVNSVVSNVVSVVPTD